Protein AF-A0A6P7GNC4-F1 (afdb_monomer_lite)

InterPro domains:
  IPR035073 At2g17340, three-helix bundle domain [G3DSA:1.20.1700.10] (17-95)
  IPR036075 Damage-control phosphatase ARMT1-like, metal-binding domain superfamily [SSF111321] (6-95)

Organism: NCBI:txid50390

Sequence (98 aa):
MTGNEKYVCPLLKNPERYNPDTLNLVENLQARNYWLPCLEQMVKKFVSKAQYLHPDDPKATEKAEVCYQDFHNLLEQLTSDPKQLNDLATPTIVTYEI

Radius of gyration: 17.39 Å; chains: 1; bounding box: 35×32×48 Å

Foldseek 3Di:
DDDPDDDFDPPDPDSVPDDPDPDDLLPDVPVLVVVLVVVLVVLVVVLVVQCVVCVPDVVSSVVSVVVSVVSVVVSVVCNVHVVVVVVVPPVPPPPPDD

Secondary structure (DSSP, 8-state):
---------TT-S-GGG-------TTT-HHHHHHHHHHHHHHHHHHHHHHHHH-TT-HHHHHHHHHHHHHHHHHHHHHHH-TTHHHHHTSTTTT----

Structure (mmCIF, N/CA/C/O backbone):
data_AF-A0A6P7GNC4-F1
#
_entry.id   AF-A0A6P7GNC4-F1
#
loop_
_atom_site.group_PDB
_atom_site.id
_atom_site.type_symbol
_atom_site.label_atom_id
_atom_site.label_alt_id
_atom_site.label_comp_id
_atom_site.label_asym_id
_atom_site.label_entity_id
_atom_site.label_seq_id
_atom_site.pdbx_PDB_ins_code
_atom_site.Cartn_x
_atom_site.Cartn_y
_atom_site.Cartn_z
_atom_site.occupancy
_atom_site.B_iso_or_equiv
_atom_site.auth_seq_id
_atom_site.auth_comp_id
_atom_site.auth_asym_id
_atom_site.auth_atom_id
_atom_site.pdbx_PDB_model_num
ATOM 1 N N . MET A 1 1 ? -22.944 -24.306 -18.015 1.00 45.47 1 MET A N 1
ATOM 2 C CA . MET A 1 1 ? -21.644 -24.533 -18.686 1.00 45.47 1 MET A CA 1
ATOM 3 C C . MET A 1 1 ? -21.709 -23.711 -19.959 1.00 45.47 1 MET A C 1
ATOM 5 O O . MET A 1 1 ? -22.514 -24.061 -20.802 1.00 45.47 1 MET A O 1
ATOM 9 N N . THR A 1 2 ? -21.225 -22.476 -20.008 1.00 42.75 2 THR A N 1
ATOM 10 C CA . THR A 1 2 ? -19.840 -21.984 -20.213 1.00 42.75 2 THR A CA 1
ATOM 11 C C . THR A 1 2 ? -19.927 -20.454 -20.036 1.00 42.75 2 THR A C 1
ATOM 13 O O . THR A 1 2 ? -20.961 -19.905 -20.388 1.00 42.75 2 THR A O 1
ATOM 16 N N . GLY A 1 3 ? -19.005 -19.641 -19.539 1.00 41.88 3 GLY A N 1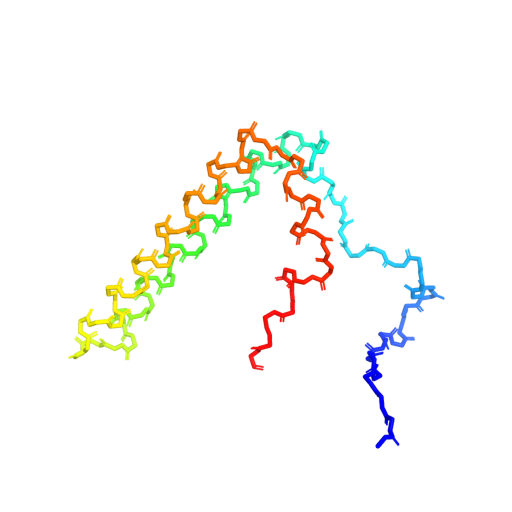
ATOM 17 C CA . GLY A 1 3 ? -17.610 -19.681 -19.117 1.00 41.88 3 GLY A CA 1
ATOM 18 C C . GLY A 1 3 ? -17.246 -18.200 -18.867 1.00 41.88 3 GLY A C 1
ATOM 19 O O . GLY A 1 3 ? -17.885 -17.324 -19.441 1.00 41.88 3 GLY A O 1
ATOM 20 N N . ASN A 1 4 ? -16.299 -17.910 -17.976 1.00 51.22 4 ASN A N 1
ATOM 21 C CA . ASN A 1 4 ? -15.841 -16.553 -17.642 1.00 51.22 4 ASN A CA 1
ATOM 22 C C . ASN A 1 4 ? -15.387 -15.760 -18.888 1.00 51.22 4 ASN A C 1
ATOM 24 O O . ASN A 1 4 ? -14.215 -15.825 -19.260 1.00 51.22 4 ASN A O 1
ATOM 28 N N . GLU A 1 5 ? -16.280 -15.016 -19.538 1.00 59.91 5 GLU A N 1
ATOM 29 C CA . GLU A 1 5 ? -15.913 -14.143 -20.653 1.00 59.91 5 GLU A CA 1
ATOM 30 C C . GLU A 1 5 ? -15.442 -12.804 -20.075 1.00 59.91 5 GLU A C 1
ATOM 32 O O . GLU A 1 5 ? -16.22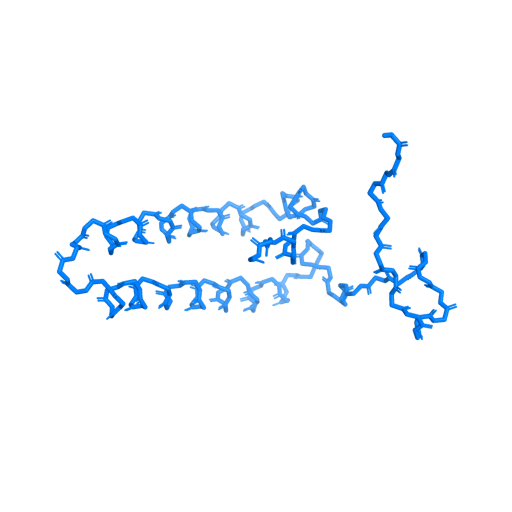9 -11.984 -19.603 1.00 59.91 5 GLU A O 1
ATOM 37 N N . LYS A 1 6 ? -14.119 -12.608 -20.031 1.00 64.62 6 LYS A N 1
ATOM 38 C CA . LYS A 1 6 ? -13.533 -11.317 -19.666 1.00 64.62 6 LYS A CA 1
ATOM 39 C C . LYS A 1 6 ? -13.925 -10.311 -20.746 1.00 64.62 6 LYS A C 1
ATOM 41 O O . LYS A 1 6 ? -13.489 -10.442 -21.887 1.00 64.62 6 LYS A O 1
ATOM 46 N N . TYR A 1 7 ? -14.725 -9.308 -20.392 1.00 74.88 7 TYR A N 1
ATOM 47 C CA . TYR A 1 7 ? -15.063 -8.220 -21.306 1.00 74.88 7 TYR A CA 1
ATOM 48 C C . TYR A 1 7 ? -13.796 -7.445 -21.670 1.00 74.88 7 TYR A C 1
ATOM 50 O O . TYR A 1 7 ? -13.224 -6.717 -20.859 1.00 74.88 7 TYR A O 1
ATOM 58 N N . VAL A 1 8 ? -13.338 -7.631 -22.904 1.00 80.94 8 VAL A N 1
ATOM 59 C CA . VAL A 1 8 ? -12.184 -6.924 -23.449 1.00 80.94 8 VAL A CA 1
ATOM 60 C C . VAL A 1 8 ? -12.624 -5.539 -23.909 1.00 80.94 8 VAL A C 1
ATOM 62 O O . VAL A 1 8 ? -13.626 -5.401 -24.609 1.00 80.94 8 VAL A O 1
ATOM 65 N N . CYS A 1 9 ? -11.864 -4.504 -23.542 1.00 81.50 9 CYS A N 1
ATOM 66 C CA . CYS A 1 9 ? -12.141 -3.144 -23.994 1.00 81.50 9 CYS A CA 1
ATOM 67 C C . CYS A 1 9 ? -12.115 -3.088 -25.538 1.00 81.50 9 CYS A C 1
ATOM 69 O O . CYS A 1 9 ? -11.056 -3.322 -26.131 1.00 81.50 9 CYS A O 1
ATOM 71 N N . PRO A 1 10 ? -13.239 -2.747 -26.205 1.00 88.25 10 PRO A N 1
ATOM 72 C CA . PRO A 1 10 ? -13.370 -2.842 -27.663 1.00 88.25 10 PRO A CA 1
ATOM 73 C C . PRO A 1 10 ? -12.494 -1.834 -28.421 1.00 8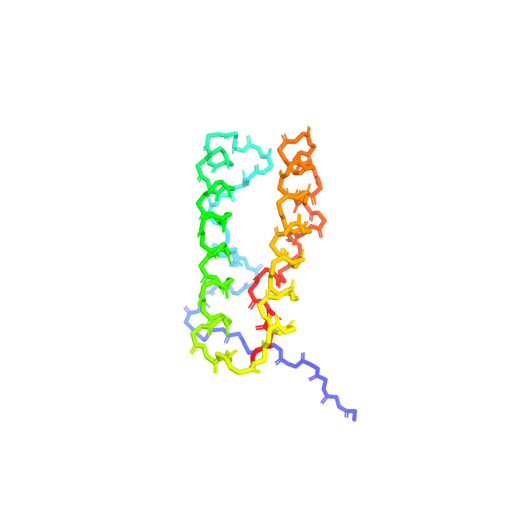8.25 10 PRO A C 1
ATOM 75 O O . PRO A 1 10 ? -12.327 -1.943 -29.631 1.00 88.25 10 PRO A O 1
ATOM 78 N N . LEU A 1 11 ? -11.931 -0.848 -27.716 1.00 90.25 11 LEU A N 1
ATOM 79 C CA . LEU A 1 11 ? -11.036 0.165 -28.277 1.00 90.25 11 LEU A CA 1
ATOM 80 C C . LEU A 1 11 ? -9.557 -0.249 -28.235 1.00 90.25 11 LEU A C 1
ATOM 82 O O . LEU A 1 11 ? -8.709 0.447 -28.797 1.00 90.25 11 LEU A O 1
ATOM 86 N N . LEU A 1 12 ? -9.217 -1.362 -27.578 1.00 86.88 12 LEU A N 1
ATOM 87 C CA . LEU A 1 12 ? -7.846 -1.859 -27.562 1.00 86.88 12 LEU A CA 1
ATOM 88 C C . LEU A 1 12 ? -7.486 -2.433 -28.931 1.00 86.88 12 LEU A C 1
ATOM 90 O O . LEU A 1 12 ? -8.030 -3.442 -29.365 1.00 86.88 12 LEU A O 1
ATOM 94 N N . LYS A 1 13 ? -6.498 -1.819 -29.586 1.00 87.44 13 LYS A N 1
ATOM 95 C CA . LYS A 1 13 ? -5.988 -2.279 -30.886 1.00 87.44 13 LYS A CA 1
ATOM 96 C C . LYS A 1 13 ? -5.486 -3.726 -30.843 1.00 87.44 13 LYS A C 1
ATOM 98 O O . LYS A 1 13 ? -5.684 -4.458 -31.801 1.00 87.44 13 LYS A O 1
ATOM 103 N N . ASN A 1 14 ? -4.810 -4.105 -29.757 1.00 85.81 14 ASN A N 1
ATOM 104 C CA . ASN A 1 14 ? -4.284 -5.451 -29.526 1.00 85.81 14 ASN A CA 1
ATOM 105 C C . ASN A 1 14 ? -4.447 -5.814 -28.039 1.00 85.81 14 ASN A C 1
ATOM 107 O O . ASN A 1 14 ? -3.528 -5.552 -27.259 1.00 85.81 14 ASN A O 1
ATOM 111 N N . PRO A 1 15 ? -5.587 -6.399 -27.639 1.00 84.00 15 PRO A N 1
ATOM 112 C CA . PRO A 1 15 ? -5.858 -6.763 -26.248 1.00 84.00 15 PRO A CA 1
ATOM 113 C C . PRO A 1 15 ? -4.808 -7.694 -25.637 1.00 84.00 15 PRO A C 1
ATOM 115 O O . PRO A 1 15 ? -4.328 -7.435 -24.543 1.00 84.00 15 PRO A O 1
ATOM 118 N N . GLU A 1 16 ? -4.368 -8.703 -26.392 1.00 83.12 16 GLU A N 1
ATOM 119 C CA . GLU A 1 16 ? -3.373 -9.701 -25.956 1.00 83.12 16 GLU A CA 1
ATOM 120 C C . GLU A 1 16 ? -1.998 -9.106 -25.619 1.00 83.12 16 GLU A C 1
ATOM 122 O O . GLU A 1 16 ? -1.176 -9.736 -24.962 1.00 83.12 16 GLU A O 1
ATOM 127 N N . ARG A 1 17 ? -1.710 -7.898 -26.114 1.00 81.62 17 ARG A N 1
ATOM 128 C CA . ARG A 1 17 ? -0.445 -7.191 -25.867 1.00 81.62 17 ARG A CA 1
ATOM 129 C C . ARG A 1 17 ? -0.619 -5.985 -24.953 1.00 81.62 17 ARG A C 1
ATOM 131 O O . ARG A 1 17 ? 0.354 -5.273 -24.714 1.00 81.62 17 ARG A O 1
ATOM 138 N N . TYR A 1 18 ? -1.841 -5.704 -24.509 1.00 81.81 18 TYR A N 1
ATOM 139 C CA . TYR A 1 18 ? -2.102 -4.569 -23.646 1.00 81.81 18 TYR A CA 1
ATOM 140 C C . TYR A 1 18 ? -1.676 -4.908 -22.220 1.00 81.81 18 TYR A C 1
ATOM 142 O O . TYR A 1 18 ? -2.274 -5.762 -21.572 1.00 81.81 18 TYR A O 1
ATOM 150 N N . ASN A 1 19 ? -0.649 -4.212 -21.741 1.00 79.75 19 ASN A N 1
ATOM 151 C CA . ASN A 1 19 ? -0.280 -4.206 -20.337 1.00 79.75 19 ASN A CA 1
ATOM 152 C C . ASN A 1 19 ? -0.665 -2.841 -19.741 1.00 79.75 19 ASN A C 1
ATOM 154 O O . ASN A 1 19 ? -0.067 -1.838 -20.144 1.00 79.75 19 ASN A O 1
ATOM 158 N N . PRO A 1 20 ? -1.661 -2.766 -18.840 1.00 79.88 20 PRO A N 1
ATOM 159 C CA . PRO A 1 20 ? -2.006 -1.512 -18.175 1.00 79.88 20 PRO A CA 1
ATOM 160 C C . PRO A 1 20 ? -0.894 -1.029 -17.231 1.00 79.88 20 PRO A C 1
ATOM 162 O O . PRO A 1 20 ? -0.798 0.174 -16.978 1.00 79.88 20 PRO A O 1
ATOM 165 N N . ASP A 1 21 ? -0.029 -1.932 -16.755 1.00 80.69 21 ASP A N 1
ATOM 166 C CA . ASP A 1 21 ? 1.079 -1.580 -15.874 1.00 80.69 21 ASP A CA 1
ATOM 167 C C . ASP A 1 21 ? 2.207 -0.918 -16.665 1.00 80.69 21 ASP A C 1
ATOM 169 O O . ASP A 1 21 ? 2.923 -1.534 -17.455 1.00 80.69 21 ASP A O 1
ATOM 173 N N . THR A 1 22 ? 2.378 0.380 -16.438 1.00 80.25 22 THR A N 1
ATOM 174 C CA . THR A 1 22 ? 3.419 1.183 -17.097 1.00 80.25 22 THR A CA 1
ATOM 175 C C . THR A 1 22 ? 4.755 1.156 -16.354 1.00 80.25 22 THR A C 1
ATOM 177 O O . THR A 1 22 ? 5.776 1.553 -16.914 1.00 80.25 22 THR A O 1
ATOM 180 N N . LEU A 1 23 ? 4.764 0.690 -15.101 1.00 82.50 23 LEU A N 1
ATOM 181 C CA . LEU A 1 23 ? 5.932 0.680 -14.225 1.00 82.50 23 LEU A CA 1
ATOM 182 C C . LEU A 1 23 ? 6.115 -0.699 -13.594 1.00 82.50 23 LEU A C 1
ATOM 184 O O . LEU A 1 23 ? 5.227 -1.200 -12.911 1.00 82.50 23 LEU A O 1
ATOM 188 N N . ASN A 1 24 ? 7.306 -1.274 -13.755 1.00 84.06 24 ASN A N 1
ATOM 189 C CA . ASN A 1 24 ? 7.694 -2.484 -13.042 1.00 84.06 24 ASN A CA 1
ATOM 190 C C . ASN A 1 24 ? 8.249 -2.116 -11.658 1.00 84.06 24 ASN A C 1
ATOM 192 O O . ASN A 1 24 ? 9.405 -1.707 -11.536 1.00 84.06 24 ASN A O 1
ATOM 196 N N . LEU A 1 25 ? 7.436 -2.259 -10.609 1.00 83.56 25 LEU A N 1
ATOM 197 C CA . LEU A 1 25 ? 7.843 -1.938 -9.234 1.00 83.56 25 LEU A CA 1
ATOM 198 C C . LEU A 1 25 ? 8.921 -2.892 -8.679 1.00 83.56 25 LEU A C 1
ATOM 200 O O . LEU A 1 25 ? 9.621 -2.530 -7.729 1.00 83.56 25 LEU A O 1
ATOM 204 N N . VAL A 1 26 ? 9.117 -4.071 -9.281 1.00 86.25 26 VAL A N 1
ATOM 205 C CA . VAL A 1 26 ? 10.179 -5.018 -8.892 1.00 86.25 26 VAL A CA 1
ATOM 206 C C . VAL A 1 26 ? 11.551 -4.493 -9.282 1.00 86.25 26 VAL A C 1
ATOM 208 O O . VAL A 1 26 ? 12.483 -4.523 -8.482 1.00 86.25 26 VAL A O 1
ATOM 211 N N . GLU A 1 27 ? 11.670 -3.960 -10.491 1.00 85.44 27 GLU A N 1
ATOM 212 C CA . GLU A 1 27 ? 12.941 -3.479 -11.039 1.00 85.44 27 GLU A CA 1
ATOM 213 C C . GLU A 1 27 ? 13.172 -1.995 -10.729 1.00 85.44 27 GLU A C 1
ATOM 215 O O . GLU A 1 27 ? 14.303 -1.565 -10.504 1.00 85.44 27 GLU A O 1
ATOM 220 N N . ASN A 1 28 ? 12.100 -1.200 -10.668 1.00 87.38 28 ASN A N 1
ATOM 221 C CA . ASN A 1 28 ? 12.183 0.241 -10.480 1.00 87.38 28 ASN A CA 1
ATOM 222 C C . ASN A 1 28 ? 12.090 0.631 -8.997 1.00 87.38 28 ASN A C 1
ATOM 224 O O . ASN A 1 28 ? 11.009 0.876 -8.455 1.00 87.38 28 ASN A O 1
ATOM 228 N N . LEU A 1 29 ? 13.254 0.741 -8.353 1.00 88.38 29 LEU A N 1
ATOM 229 C CA . LEU A 1 29 ? 13.374 1.152 -6.952 1.00 88.38 29 LEU A CA 1
ATOM 230 C C . LEU A 1 29 ? 12.765 2.538 -6.679 1.00 88.38 29 LEU A C 1
ATOM 232 O O . LEU A 1 29 ? 12.090 2.721 -5.669 1.00 88.38 29 LEU A O 1
ATOM 236 N N . GLN A 1 30 ? 12.974 3.513 -7.569 1.00 89.62 30 GLN A N 1
ATOM 237 C CA . GLN A 1 30 ? 12.458 4.871 -7.377 1.00 89.62 30 GLN A CA 1
ATOM 238 C C . GLN A 1 30 ? 10.927 4.893 -7.408 1.00 89.62 30 GLN A C 1
ATOM 240 O O . GLN A 1 30 ? 10.302 5.506 -6.544 1.00 89.62 30 GLN A O 1
ATOM 245 N N . ALA A 1 31 ? 10.326 4.196 -8.375 1.00 88.31 31 ALA A N 1
ATOM 246 C CA . ALA A 1 31 ? 8.879 4.062 -8.464 1.00 88.31 31 ALA A CA 1
ATOM 247 C C . ALA A 1 31 ? 8.318 3.346 -7.232 1.00 88.31 31 ALA A C 1
ATOM 249 O O . ALA A 1 31 ? 7.329 3.803 -6.672 1.00 88.31 31 ALA A O 1
ATOM 250 N N . ARG A 1 32 ? 8.969 2.278 -6.758 1.00 88.94 32 ARG A N 1
ATOM 251 C CA . ARG A 1 32 ? 8.547 1.557 -5.550 1.00 88.94 32 ARG A CA 1
ATOM 252 C C . ARG A 1 32 ? 8.569 2.443 -4.306 1.00 88.94 32 ARG A C 1
ATOM 254 O O . ARG A 1 32 ? 7.569 2.518 -3.599 1.00 88.94 32 ARG A O 1
ATOM 261 N N . ASN A 1 33 ? 9.668 3.164 -4.086 1.00 90.69 33 ASN A N 1
ATOM 262 C CA . ASN A 1 33 ? 9.822 4.072 -2.947 1.00 90.69 33 ASN A CA 1
ATOM 263 C C . ASN A 1 33 ? 8.826 5.238 -2.980 1.00 90.69 33 ASN A C 1
ATOM 265 O O . ASN A 1 33 ? 8.540 5.830 -1.945 1.00 90.69 33 ASN A O 1
ATOM 269 N N . TYR A 1 34 ? 8.303 5.576 -4.158 1.00 91.56 34 TYR A N 1
ATOM 270 C CA . TYR A 1 34 ? 7.238 6.558 -4.301 1.00 91.56 34 TYR A CA 1
ATOM 271 C C . TYR A 1 34 ? 5.850 5.943 -4.072 1.00 91.56 34 TYR A C 1
ATOM 273 O O . TYR A 1 34 ? 5.064 6.458 -3.279 1.00 91.56 34 TYR A O 1
ATOM 281 N N . TRP A 1 35 ? 5.545 4.837 -4.756 1.00 90.88 35 TRP A N 1
ATOM 282 C CA . TRP A 1 35 ? 4.202 4.264 -4.801 1.00 90.88 35 TRP A CA 1
ATOM 283 C C . TRP A 1 35 ? 3.811 3.516 -3.529 1.00 90.88 35 TRP A C 1
ATOM 285 O O . TRP A 1 35 ? 2.673 3.682 -3.096 1.00 90.88 35 TRP A O 1
ATOM 295 N N . LEU A 1 36 ? 4.708 2.745 -2.898 1.00 91.19 36 LEU A N 1
ATOM 296 C CA . LEU A 1 36 ? 4.347 1.975 -1.696 1.00 91.19 36 LEU A CA 1
ATOM 297 C C . LEU A 1 36 ? 3.902 2.882 -0.532 1.00 91.19 36 LEU A C 1
ATOM 299 O O . LEU A 1 36 ? 2.811 2.653 -0.008 1.00 91.19 36 LEU A O 1
ATOM 303 N N . PRO A 1 37 ? 4.620 3.971 -0.181 1.00 92.88 37 PRO A N 1
ATOM 304 C CA . PRO A 1 37 ? 4.144 4.892 0.853 1.00 92.88 37 PRO A CA 1
ATOM 305 C C . PRO A 1 37 ? 2.855 5.622 0.457 1.00 92.88 37 PRO A C 1
ATOM 307 O O . PRO A 1 37 ? 2.013 5.916 1.305 1.00 92.88 37 PRO A O 1
ATOM 310 N N . CYS A 1 38 ? 2.678 5.923 -0.834 1.00 93.25 38 CYS A N 1
ATOM 311 C CA . CYS A 1 38 ? 1.458 6.560 -1.330 1.00 93.25 38 CYS A CA 1
ATOM 312 C C . CYS A 1 38 ? 0.238 5.642 -1.145 1.00 93.25 38 CYS A C 1
ATOM 314 O O . CYS A 1 38 ? -0.807 6.082 -0.657 1.00 93.25 38 CYS A O 1
ATOM 316 N N . LEU A 1 39 ? 0.391 4.357 -1.482 1.00 92.94 39 LEU A N 1
ATOM 317 C CA . LEU A 1 39 ? -0.624 3.326 -1.267 1.00 92.94 39 LEU A CA 1
ATOM 318 C C . LEU A 1 39 ? -0.937 3.160 0.219 1.00 92.94 39 LEU A C 1
ATOM 320 O O . LEU A 1 39 ? -2.107 3.134 0.593 1.00 92.94 39 LEU A O 1
ATOM 324 N N . GLU A 1 40 ? 0.081 3.126 1.075 1.00 94.81 40 GLU A N 1
ATOM 325 C CA . GLU A 1 40 ? -0.102 3.041 2.523 1.00 94.81 40 GLU A CA 1
ATOM 326 C C . GLU A 1 40 ? -0.962 4.184 3.072 1.00 94.81 40 GLU A C 1
ATOM 328 O O . GLU A 1 40 ? -1.950 3.964 3.777 1.00 94.81 40 GLU A O 1
ATOM 333 N N . GLN A 1 41 ? -0.624 5.420 2.703 1.00 95.12 41 GLN A N 1
ATOM 334 C CA . GLN A 1 41 ? -1.371 6.602 3.128 1.00 95.12 41 GLN A CA 1
ATOM 335 C C . GLN A 1 41 ? -2.806 6.598 2.600 1.00 95.12 41 GLN A C 1
ATOM 337 O O . GLN A 1 41 ? -3.712 7.093 3.275 1.00 95.12 41 GLN A O 1
ATOM 342 N N . MET A 1 42 ? -3.030 6.061 1.399 1.00 94.88 42 MET A N 1
ATOM 343 C CA . MET A 1 42 ? -4.369 5.884 0.847 1.00 94.88 42 MET A CA 1
ATOM 344 C C . MET A 1 42 ? -5.171 4.868 1.667 1.00 94.88 42 MET A C 1
ATOM 346 O O . MET A 1 42 ? -6.288 5.186 2.074 1.00 94.88 42 MET A O 1
ATOM 350 N N . VAL A 1 43 ? -4.605 3.690 1.955 1.00 93.94 43 VAL A N 1
ATOM 351 C CA . VAL A 1 43 ? -5.284 2.628 2.717 1.00 93.94 43 VAL A CA 1
ATOM 352 C C . VAL A 1 43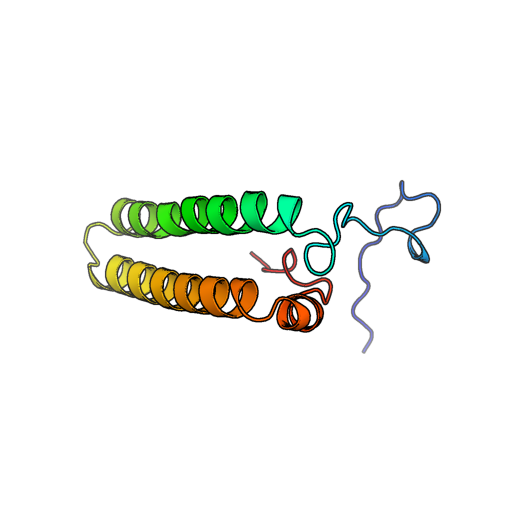 ? -5.604 3.084 4.143 1.00 93.94 43 VAL A C 1
ATOM 354 O O . VAL A 1 43 ? -6.708 2.855 4.633 1.00 93.94 43 VAL A O 1
ATOM 357 N N . LYS A 1 44 ? -4.711 3.843 4.784 1.00 95.06 44 LYS A N 1
ATOM 358 C CA . LYS A 1 44 ? -4.949 4.398 6.125 1.00 95.06 44 LYS A CA 1
ATOM 359 C C . LYS A 1 44 ? -6.234 5.231 6.225 1.00 95.06 44 LYS A C 1
ATOM 361 O O . LYS A 1 44 ? -6.886 5.243 7.267 1.00 95.06 44 LYS A O 1
ATOM 366 N N . LYS A 1 45 ? -6.651 5.902 5.143 1.00 95.81 45 LYS A N 1
ATOM 367 C CA . LYS A 1 45 ? -7.891 6.705 5.123 1.00 95.81 45 LYS A CA 1
ATOM 368 C C . LYS A 1 45 ? -9.152 5.855 5.291 1.00 95.81 45 LYS A C 1
ATOM 370 O O . LYS A 1 45 ? -10.173 6.386 5.728 1.00 95.81 45 LYS A O 1
ATOM 375 N N . PHE A 1 46 ? -9.101 4.560 4.974 1.00 95.38 46 PHE A N 1
ATOM 376 C CA . PHE A 1 46 ? -10.242 3.664 5.156 1.00 95.38 46 PHE A CA 1
ATOM 377 C C . PHE A 1 46 ? -10.552 3.408 6.631 1.00 95.38 46 PHE A C 1
ATOM 379 O O . PHE A 1 46 ? -11.721 3.240 6.960 1.00 95.38 46 PHE A O 1
ATOM 386 N N . VAL A 1 47 ? -9.563 3.495 7.526 1.00 95.25 47 VAL A N 1
ATOM 387 C CA . VAL A 1 47 ? -9.785 3.434 8.980 1.00 95.25 47 VAL A CA 1
ATOM 388 C C . VAL A 1 47 ? -10.673 4.594 9.430 1.00 95.25 47 VAL A C 1
ATOM 390 O O . VAL A 1 47 ? -11.737 4.394 10.013 1.00 95.25 47 VAL A O 1
ATOM 393 N N . SER A 1 48 ? -10.304 5.822 9.051 1.00 94.50 48 SER A N 1
ATOM 394 C CA . SER A 1 48 ? -11.113 7.010 9.342 1.00 94.50 48 SER A CA 1
ATOM 395 C C . SER A 1 48 ? -12.494 6.941 8.683 1.00 94.50 48 SER A C 1
ATOM 397 O O . SER A 1 48 ? -13.486 7.397 9.252 1.00 94.50 48 SER A O 1
ATOM 399 N N . LYS A 1 49 ? -12.583 6.358 7.480 1.00 95.69 49 LYS A N 1
ATOM 400 C CA . LYS A 1 49 ? -13.859 6.171 6.784 1.00 95.69 49 LYS A CA 1
ATOM 401 C C . LYS A 1 49 ? -14.757 5.156 7.494 1.00 95.69 49 LYS A C 1
ATOM 403 O O . LYS A 1 49 ? -15.955 5.410 7.580 1.00 95.69 49 LYS A O 1
ATOM 408 N N . ALA A 1 50 ? -14.201 4.061 8.009 1.00 94.81 50 ALA A N 1
ATOM 409 C CA . ALA A 1 50 ? -14.937 3.057 8.771 1.00 94.81 50 ALA A CA 1
ATOM 410 C C . ALA A 1 50 ? -15.551 3.673 10.034 1.00 94.81 50 ALA A C 1
ATOM 412 O O . ALA A 1 50 ? -16.755 3.541 10.243 1.00 94.81 50 ALA A O 1
ATOM 413 N N . GLN A 1 51 ? -14.767 4.450 10.789 1.00 94.12 51 GLN A N 1
ATOM 414 C CA . GLN A 1 51 ? -15.254 5.179 11.962 1.00 94.12 51 GLN A CA 1
ATOM 415 C C . GLN A 1 51 ? -16.380 6.162 11.615 1.00 94.12 51 GLN A C 1
ATOM 417 O O . GLN A 1 51 ? -17.374 6.254 12.329 1.00 94.12 51 GLN A O 1
ATOM 422 N N . TYR A 1 52 ? -16.240 6.897 10.507 1.00 95.56 52 TYR A N 1
ATOM 423 C CA . TYR A 1 52 ? -17.253 7.857 10.067 1.00 95.56 52 TYR A CA 1
ATOM 424 C C . TYR A 1 52 ? -18.569 7.187 9.644 1.00 95.56 52 TYR A C 1
ATOM 426 O O . TYR A 1 52 ? -19.642 7.716 9.920 1.00 95.56 52 TYR A O 1
ATOM 434 N N . LEU A 1 53 ? -18.496 6.053 8.941 1.00 95.50 53 LEU A N 1
ATOM 435 C CA . LEU A 1 53 ? -19.679 5.335 8.455 1.00 95.50 53 LEU A CA 1
ATOM 436 C C . LEU A 1 53 ? -20.375 4.521 9.553 1.00 95.50 53 LEU A C 1
ATOM 438 O O . LEU A 1 53 ? -21.584 4.313 9.472 1.00 95.50 53 LEU A O 1
ATOM 442 N N . HIS A 1 54 ? -19.628 4.075 10.565 1.00 93.56 54 HIS A N 1
ATOM 443 C CA . HIS A 1 54 ? -20.116 3.215 11.642 1.00 93.56 54 HIS A CA 1
ATOM 444 C C . HIS A 1 54 ? -19.747 3.773 13.031 1.00 93.56 54 HIS A C 1
ATOM 446 O O . HIS A 1 54 ? -19.022 3.119 13.781 1.00 93.56 54 HIS A O 1
ATOM 452 N N . PRO A 1 55 ? -20.240 4.970 13.409 1.00 91.75 55 PRO A N 1
ATOM 453 C CA . PRO A 1 55 ? -19.859 5.617 14.667 1.00 91.75 55 PRO A CA 1
ATOM 454 C C . PRO A 1 55 ? -20.300 4.838 15.918 1.00 91.75 55 PRO A C 1
ATOM 456 O O . PRO A 1 55 ? -19.632 4.915 16.947 1.00 91.75 55 PRO A O 1
ATOM 459 N N . ASP A 1 56 ? -21.388 4.069 15.822 1.00 94.94 56 ASP A N 1
ATOM 460 C CA . ASP A 1 56 ? -21.944 3.283 16.932 1.00 94.94 56 ASP A CA 1
ATOM 461 C C . ASP A 1 56 ? -21.364 1.858 17.026 1.00 94.94 56 ASP A C 1
ATOM 463 O O . ASP A 1 56 ? -21.638 1.145 17.993 1.00 94.94 56 ASP A O 1
ATOM 467 N N . ASP A 1 57 ? -20.568 1.426 16.039 1.00 93.50 57 ASP A N 1
ATOM 468 C CA . ASP A 1 57 ? -19.924 0.110 16.030 1.00 93.50 57 ASP A CA 1
ATOM 469 C C . ASP A 1 57 ? -18.394 0.245 16.116 1.00 93.50 57 ASP A C 1
ATOM 471 O O . ASP A 1 57 ? -17.703 0.313 15.092 1.00 93.50 57 ASP A O 1
ATOM 475 N N . PRO A 1 58 ? -17.817 0.232 17.332 1.00 92.00 58 PRO A N 1
ATOM 476 C CA . PRO A 1 58 ? -16.369 0.317 17.500 1.00 92.00 58 PRO A CA 1
ATOM 477 C C . PRO A 1 58 ? -15.620 -0.860 16.853 1.00 92.00 58 PRO A C 1
ATOM 479 O O . PRO A 1 58 ? -14.455 -0.701 16.488 1.00 92.00 58 PRO A O 1
ATOM 482 N N . LYS A 1 59 ? -16.273 -2.014 16.636 1.00 94.62 59 LYS A N 1
ATOM 483 C CA . LYS A 1 59 ? -15.639 -3.175 15.990 1.00 94.62 59 LYS A CA 1
ATOM 484 C C . LYS A 1 59 ? -15.360 -2.932 14.510 1.00 94.62 59 LYS A C 1
ATOM 486 O O . LYS A 1 59 ? -14.452 -3.551 13.959 1.00 94.62 59 LYS A O 1
ATOM 491 N N . ALA A 1 60 ? -16.128 -2.063 13.851 1.00 92.31 60 ALA A N 1
ATOM 492 C CA . ALA A 1 60 ? -15.892 -1.707 12.454 1.00 92.31 60 ALA A CA 1
ATOM 493 C C . ALA A 1 60 ? -14.560 -0.959 12.292 1.00 92.31 60 ALA A C 1
ATOM 495 O O . ALA A 1 60 ? -13.774 -1.279 11.400 1.00 92.31 60 ALA A O 1
ATOM 496 N N . THR A 1 61 ? -14.285 -0.017 13.198 1.00 94.38 61 THR A N 1
ATOM 497 C CA . THR A 1 61 ? -13.014 0.719 13.248 1.00 94.38 61 THR A CA 1
ATOM 498 C C . THR A 1 61 ? -11.857 -0.214 13.606 1.00 94.38 61 THR A C 1
ATOM 500 O O . THR A 1 61 ? -10.880 -0.260 12.868 1.00 94.38 61 THR A O 1
ATOM 503 N N . GLU A 1 62 ? -12.013 -1.055 14.637 1.00 95.88 62 GLU A N 1
ATOM 504 C CA . GLU A 1 62 ? -10.994 -2.038 15.043 1.00 95.88 62 GLU A CA 1
ATOM 505 C C . GLU A 1 62 ? -10.597 -2.976 13.891 1.00 95.88 62 GLU A C 1
ATOM 507 O O . GLU A 1 62 ? -9.413 -3.185 13.632 1.00 95.88 62 GLU A O 1
ATOM 512 N N . LYS A 1 63 ? -11.576 -3.501 13.142 1.00 95.50 63 LYS A N 1
ATOM 513 C CA . LYS A 1 63 ? -11.305 -4.332 11.960 1.00 95.50 63 LYS A CA 1
ATOM 514 C C . LYS A 1 63 ? -10.539 -3.574 10.883 1.00 95.50 63 LYS A C 1
ATOM 516 O O . LYS A 1 63 ? -9.624 -4.138 10.291 1.00 95.50 63 LYS A O 1
ATOM 521 N N . ALA A 1 64 ? -10.902 -2.319 10.621 1.00 95.25 64 ALA A N 1
ATOM 522 C CA . ALA A 1 64 ? -10.187 -1.499 9.651 1.00 95.25 64 ALA A CA 1
ATOM 523 C C . ALA A 1 64 ? -8.742 -1.225 10.102 1.00 95.25 64 ALA A C 1
ATOM 525 O O . ALA A 1 64 ? -7.834 -1.261 9.273 1.00 95.25 64 ALA A O 1
ATOM 526 N N . GLU A 1 65 ? -8.518 -1.013 11.403 1.00 96.44 65 GLU A N 1
ATOM 527 C CA . GLU A 1 65 ? -7.185 -0.894 11.999 1.00 96.44 65 GLU A CA 1
ATOM 528 C C . GLU A 1 65 ? -6.358 -2.166 11.780 1.00 96.44 65 GLU A C 1
ATOM 530 O O . GLU A 1 65 ? -5.226 -2.077 11.309 1.00 96.44 65 GLU A O 1
ATOM 535 N N . VAL A 1 66 ? -6.924 -3.344 12.069 1.00 96.94 66 VAL A N 1
ATOM 536 C CA . VAL A 1 66 ? -6.256 -4.640 11.856 1.00 96.94 66 VAL A CA 1
ATOM 537 C C . VAL A 1 66 ? -5.898 -4.824 10.382 1.00 96.94 66 VAL A C 1
ATOM 539 O O . VAL A 1 66 ? -4.743 -5.101 10.070 1.00 96.94 66 VAL A O 1
ATOM 542 N N . CYS A 1 67 ? -6.835 -4.570 9.462 1.00 94.62 67 CYS A N 1
ATOM 543 C CA . CYS A 1 67 ? -6.558 -4.638 8.026 1.00 94.62 67 CYS A CA 1
ATOM 544 C C . CYS A 1 67 ? -5.444 -3.671 7.594 1.00 94.62 67 CYS A C 1
ATOM 546 O O . CYS A 1 67 ? -4.628 -4.016 6.742 1.00 94.62 67 CYS A O 1
ATOM 548 N N . TYR A 1 68 ? -5.391 -2.466 8.170 1.00 95.81 68 TYR A N 1
ATOM 549 C CA . TYR A 1 68 ? -4.306 -1.524 7.902 1.00 95.81 68 TYR A CA 1
ATOM 550 C C . TYR A 1 68 ? -2.957 -2.037 8.426 1.00 95.81 68 TYR A C 1
ATOM 552 O O . TYR A 1 68 ? -1.961 -1.912 7.718 1.00 95.81 68 TYR A O 1
ATOM 560 N N . GLN A 1 69 ? -2.912 -2.643 9.617 1.00 97.00 69 GLN A N 1
ATOM 561 C CA . GLN A 1 69 ? -1.683 -3.240 10.158 1.00 9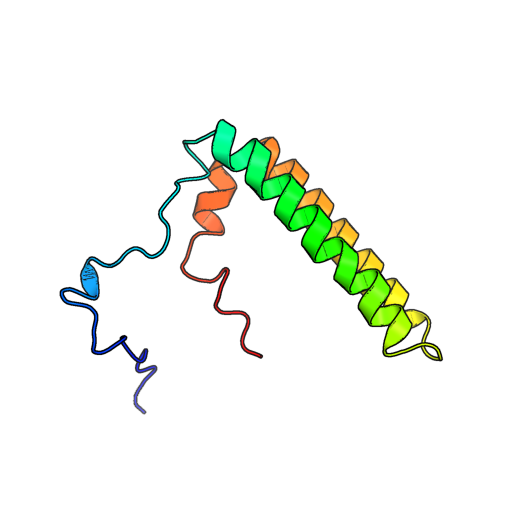7.00 69 GLN A CA 1
ATOM 562 C C . GLN A 1 69 ? -1.189 -4.409 9.299 1.00 97.00 69 GLN A C 1
ATOM 564 O O . GLN A 1 69 ? -0.007 -4.470 8.969 1.00 97.00 69 GLN A O 1
ATOM 569 N N . ASP A 1 70 ? -2.089 -5.294 8.868 1.00 95.12 70 ASP A N 1
ATOM 570 C CA . ASP A 1 70 ? -1.745 -6.398 7.967 1.00 95.12 70 ASP A CA 1
ATOM 571 C C . ASP A 1 70 ? -1.187 -5.876 6.634 1.00 95.12 70 ASP A C 1
ATOM 573 O O . ASP A 1 70 ? -0.185 -6.383 6.126 1.00 95.12 70 ASP A O 1
ATOM 577 N N . PHE A 1 71 ? -1.790 -4.813 6.092 1.00 93.75 71 PHE A N 1
ATOM 578 C CA . PHE A 1 71 ? -1.306 -4.160 4.879 1.00 93.75 71 PHE A CA 1
ATOM 579 C C . PHE A 1 71 ? 0.058 -3.485 5.076 1.00 93.75 71 PHE A C 1
ATOM 581 O O . PHE A 1 71 ? 0.922 -3.593 4.209 1.00 93.75 71 PHE A O 1
ATOM 588 N N . HIS A 1 72 ? 0.281 -2.822 6.211 1.00 94.81 72 HIS A N 1
ATOM 589 C CA . HIS A 1 72 ? 1.574 -2.227 6.550 1.00 94.81 72 HIS A CA 1
ATOM 590 C C . HIS A 1 72 ? 2.678 -3.292 6.602 1.00 94.81 72 HIS A C 1
ATOM 592 O O . HIS A 1 72 ? 3.694 -3.156 5.921 1.00 94.81 72 HIS A O 1
ATOM 598 N N . ASN A 1 73 ? 2.435 -4.400 7.308 1.00 93.56 73 ASN A N 1
ATOM 599 C CA . ASN A 1 73 ? 3.371 -5.524 7.386 1.00 93.56 73 ASN A CA 1
ATOM 600 C C . ASN A 1 73 ? 3.682 -6.104 5.996 1.00 93.56 73 ASN A C 1
ATOM 602 O O . ASN A 1 73 ? 4.831 -6.432 5.696 1.00 93.56 73 ASN A O 1
ATOM 606 N N . LEU A 1 74 ? 2.675 -6.197 5.121 1.00 91.62 74 LEU A N 1
ATOM 607 C CA . LEU A 1 74 ? 2.873 -6.603 3.730 1.00 91.62 74 LEU A CA 1
ATOM 608 C C . LEU A 1 74 ? 3.784 -5.618 2.980 1.00 91.62 74 LEU A C 1
ATOM 610 O O . LEU A 1 74 ? 4.695 -6.042 2.273 1.00 91.62 74 LEU A O 1
ATOM 614 N N . LEU A 1 75 ? 3.593 -4.307 3.137 1.00 92.19 75 LEU A N 1
ATOM 615 C CA . LEU A 1 75 ? 4.454 -3.309 2.495 1.00 92.19 75 LEU A CA 1
ATOM 616 C C . LEU A 1 75 ? 5.905 -3.371 2.989 1.00 92.19 75 LEU A C 1
ATOM 618 O O . LEU A 1 75 ? 6.826 -3.209 2.182 1.00 92.19 75 LEU A O 1
ATOM 622 N N . GLU A 1 76 ? 6.132 -3.639 4.276 1.00 92.12 76 GLU A N 1
ATOM 623 C CA . GLU A 1 76 ? 7.479 -3.849 4.821 1.00 92.12 76 GLU A CA 1
ATOM 624 C C . GLU A 1 76 ? 8.157 -5.081 4.200 1.00 92.12 76 GLU A C 1
ATOM 626 O O . GLU A 1 76 ? 9.336 -5.029 3.819 1.00 92.12 76 GLU A O 1
ATOM 631 N N . GLN A 1 77 ? 7.399 -6.167 4.013 1.00 90.44 77 GLN A N 1
ATOM 632 C CA . GLN A 1 77 ? 7.874 -7.365 3.316 1.00 90.44 77 GLN A CA 1
ATOM 633 C C . GLN A 1 77 ? 8.224 -7.059 1.856 1.00 90.44 77 GLN A C 1
ATOM 635 O O . GLN A 1 77 ? 9.317 -7.402 1.413 1.00 90.44 77 GLN A O 1
ATOM 640 N N . LEU A 1 78 ? 7.366 -6.334 1.132 1.00 87.44 78 LEU A N 1
ATOM 641 C CA . LEU A 1 78 ? 7.589 -5.966 -0.276 1.00 87.44 78 LEU A CA 1
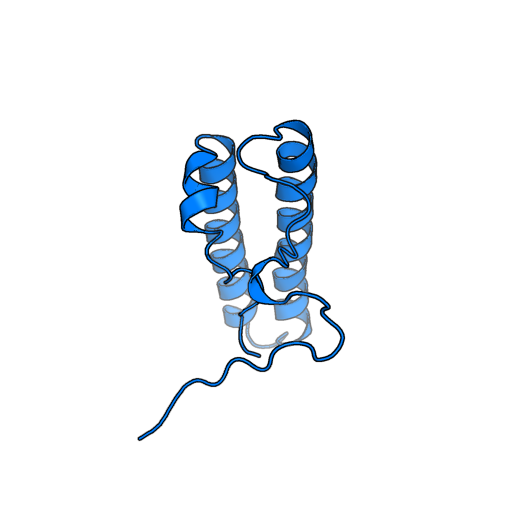ATOM 642 C C . LEU A 1 78 ? 8.737 -4.971 -0.471 1.00 87.44 78 LEU A C 1
ATOM 644 O O . LEU A 1 78 ? 9.382 -4.943 -1.523 1.00 87.44 78 LEU A O 1
ATOM 648 N N . THR A 1 79 ? 9.002 -4.142 0.535 1.00 87.31 79 THR A N 1
ATOM 649 C CA . THR A 1 79 ? 10.156 -3.240 0.540 1.00 87.31 79 THR A CA 1
ATOM 650 C C . THR A 1 79 ? 11.453 -4.032 0.711 1.00 87.31 79 THR A C 1
ATOM 652 O O . THR A 1 79 ? 12.437 -3.740 0.029 1.00 87.31 79 THR A O 1
ATOM 655 N N . SER A 1 80 ? 11.436 -5.056 1.571 1.00 88.19 80 SER A N 1
ATOM 656 C CA . SER A 1 80 ? 12.588 -5.921 1.860 1.00 88.19 80 SER A CA 1
ATOM 657 C C . SER A 1 80 ? 12.876 -6.936 0.750 1.00 88.19 80 SER A C 1
ATOM 659 O O . SER A 1 80 ? 14.033 -7.139 0.383 1.00 88.19 80 SER A O 1
ATOM 661 N N . ASP A 1 81 ? 11.835 -7.552 0.191 1.00 89.44 81 ASP A N 1
ATOM 662 C CA . ASP A 1 81 ? 11.913 -8.511 -0.907 1.00 89.44 81 ASP A CA 1
ATOM 663 C C . ASP A 1 81 ? 10.903 -8.158 -2.013 1.00 89.44 81 ASP A C 1
ATOM 665 O O . ASP A 1 81 ? 9.764 -8.634 -2.033 1.00 89.44 81 ASP A O 1
ATOM 669 N N . PRO A 1 82 ? 11.314 -7.339 -2.993 1.00 83.88 82 PRO A N 1
ATOM 670 C CA . PRO A 1 82 ? 10.419 -6.895 -4.050 1.00 83.88 82 PRO A CA 1
ATOM 671 C C . PRO A 1 82 ? 10.021 -7.991 -5.030 1.00 83.88 82 PRO A C 1
ATOM 673 O O . PRO A 1 82 ? 9.137 -7.756 -5.846 1.00 83.88 82 PRO A O 1
ATOM 676 N N . LYS A 1 83 ? 10.641 -9.177 -4.999 1.00 83.62 83 LYS A N 1
ATOM 677 C CA . LYS A 1 83 ? 10.242 -10.273 -5.894 1.00 83.62 83 LYS A CA 1
ATOM 678 C C . LYS A 1 83 ? 8.842 -10.786 -5.572 1.00 83.62 83 LYS A C 1
ATOM 680 O O . LYS A 1 83 ? 8.160 -11.232 -6.488 1.00 83.62 83 LYS A O 1
ATOM 685 N N . GLN A 1 84 ? 8.399 -10.633 -4.325 1.00 81.56 84 GLN A N 1
ATOM 686 C CA . GLN A 1 84 ? 7.047 -10.985 -3.885 1.00 81.56 84 GLN A CA 1
ATOM 687 C C . GLN A 1 84 ? 5.964 -10.139 -4.575 1.00 81.56 84 GLN A C 1
ATOM 689 O O . GLN A 1 84 ? 4.822 -10.575 -4.691 1.00 81.56 84 GLN A O 1
ATOM 694 N N . LEU A 1 85 ? 6.310 -8.965 -5.126 1.00 73.00 85 LEU A N 1
ATOM 695 C CA . LEU A 1 85 ? 5.383 -8.199 -5.966 1.00 73.00 85 LEU A CA 1
ATOM 696 C C . LEU A 1 85 ? 5.001 -8.955 -7.242 1.00 73.00 85 LEU A C 1
ATOM 698 O O . LEU A 1 85 ? 3.896 -8.747 -7.718 1.00 73.00 85 LEU A O 1
ATOM 702 N N . ASN A 1 86 ? 5.856 -9.827 -7.792 1.00 66.69 86 ASN A N 1
ATOM 703 C CA . ASN A 1 86 ? 5.494 -10.613 -8.979 1.00 66.69 86 ASN A CA 1
ATOM 704 C C . ASN A 1 86 ? 4.372 -11.615 -8.681 1.00 66.69 86 ASN A C 1
ATOM 706 O O . ASN A 1 86 ? 3.521 -11.843 -9.537 1.00 66.69 86 ASN A O 1
ATOM 710 N N . ASP A 1 87 ? 4.343 -12.167 -7.466 1.00 61.09 87 ASP A N 1
ATOM 711 C CA . ASP A 1 87 ? 3.286 -13.083 -7.028 1.00 61.09 87 ASP A CA 1
ATOM 712 C C . ASP A 1 87 ? 1.959 -12.327 -6.819 1.00 61.09 87 ASP A C 1
ATOM 714 O O . ASP A 1 87 ? 0.877 -12.851 -7.095 1.00 61.09 87 ASP A O 1
ATOM 718 N N . LEU A 1 88 ? 2.045 -11.053 -6.415 1.00 57.91 88 LEU A N 1
ATOM 719 C CA . LEU A 1 88 ? 0.906 -10.138 -6.265 1.00 57.91 88 LEU A CA 1
ATOM 720 C C . LEU A 1 88 ? 0.448 -9.502 -7.592 1.00 57.91 88 LEU A C 1
ATOM 722 O O . LEU A 1 88 ? -0.714 -9.121 -7.711 1.00 57.91 88 LEU A O 1
ATOM 726 N N . ALA A 1 89 ? 1.343 -9.398 -8.580 1.00 50.81 89 ALA A N 1
ATOM 727 C CA . ALA A 1 89 ? 1.135 -8.783 -9.895 1.00 50.81 89 ALA A CA 1
ATOM 728 C C . ALA A 1 89 ? 0.560 -9.751 -10.945 1.00 50.81 89 ALA A C 1
ATOM 730 O O . ALA A 1 89 ? 0.597 -9.481 -12.147 1.00 50.81 89 ALA A O 1
ATOM 731 N N . THR A 1 90 ? -0.044 -10.863 -10.518 1.00 45.84 90 THR A N 1
ATOM 732 C CA . THR A 1 90 ? -1.140 -11.413 -11.326 1.00 45.84 90 THR A CA 1
ATOM 733 C C . THR A 1 90 ? -2.232 -10.334 -11.432 1.00 45.84 90 THR A C 1
ATOM 735 O O . THR A 1 90 ? -2.351 -9.533 -10.506 1.00 45.84 90 THR A O 1
ATOM 738 N N . PRO A 1 91 ? -2.977 -10.233 -12.552 1.00 47.25 91 PRO A N 1
ATOM 739 C CA . PRO A 1 91 ? -3.852 -9.099 -12.898 1.00 47.25 91 PRO A CA 1
ATOM 740 C C . PRO A 1 91 ? -5.077 -8.975 -11.970 1.00 47.25 91 PRO A C 1
ATOM 742 O O . PRO A 1 91 ? -6.218 -9.149 -12.392 1.00 47.25 91 PRO A O 1
ATOM 745 N N . THR A 1 92 ? -4.816 -8.686 -10.699 1.00 43.59 92 THR A N 1
ATOM 746 C CA . THR A 1 92 ? -5.697 -8.919 -9.553 1.00 43.59 92 THR A CA 1
ATOM 747 C C . THR A 1 92 ? -5.741 -7.702 -8.628 1.00 43.59 92 THR A C 1
ATOM 749 O O . THR A 1 92 ? -6.740 -7.500 -7.946 1.00 43.59 92 THR A O 1
ATOM 752 N N . ILE A 1 93 ? -4.738 -6.806 -8.643 1.00 44.50 93 ILE A N 1
ATOM 753 C CA . ILE A 1 93 ? -4.757 -5.601 -7.781 1.00 44.50 93 ILE A CA 1
ATOM 754 C C . ILE A 1 93 ? -5.974 -4.694 -8.096 1.00 44.50 93 ILE A C 1
ATOM 756 O O . ILE A 1 93 ? -6.402 -3.911 -7.255 1.00 44.50 93 ILE A O 1
ATOM 760 N N . VAL A 1 94 ? -6.589 -4.850 -9.278 1.00 40.19 94 VAL A N 1
ATOM 761 C CA . VAL A 1 94 ? -7.803 -4.128 -9.714 1.00 40.19 94 VAL A CA 1
ATOM 762 C C . VAL A 1 94 ? -9.040 -5.041 -9.820 1.00 40.19 94 VAL A C 1
ATOM 764 O O . VAL A 1 94 ? -10.083 -4.608 -10.293 1.00 40.19 94 VAL A O 1
ATOM 767 N N . THR A 1 95 ? -8.980 -6.300 -9.377 1.00 38.28 95 THR A N 1
ATOM 768 C CA . THR A 1 95 ? -10.155 -7.197 -9.365 1.00 38.28 95 THR A CA 1
ATOM 769 C C . THR A 1 95 ? -10.734 -7.384 -7.967 1.00 38.28 95 THR A C 1
ATOM 771 O O . THR A 1 95 ? -11.344 -8.417 -7.701 1.00 38.28 95 THR A O 1
ATOM 774 N N . TYR A 1 96 ? -10.566 -6.410 -7.064 1.00 35.78 96 TYR A N 1
ATOM 775 C CA . TYR A 1 96 ? -11.485 -6.304 -5.932 1.00 35.78 96 TYR A CA 1
ATOM 776 C C . TYR A 1 96 ? -12.869 -5.995 -6.511 1.00 35.78 96 TYR A C 1
ATOM 778 O O . TYR A 1 96 ? -13.195 -4.843 -6.791 1.00 35.78 96 TYR A O 1
ATOM 786 N N . GLU A 1 97 ? -13.625 -7.060 -6.780 1.00 33.41 97 GLU A N 1
ATOM 787 C CA . GLU A 1 97 ? -15.047 -7.005 -7.086 1.00 33.41 97 GLU A CA 1
ATOM 788 C C . GLU A 1 97 ? -15.743 -6.270 -5.936 1.00 33.41 97 GLU A C 1
ATOM 790 O O . GLU A 1 97 ? -15.752 -6.736 -4.793 1.00 33.41 97 GLU A O 1
ATOM 795 N N . ILE A 1 98 ? -16.256 -5.080 -6.253 1.00 35.50 98 ILE A N 1
ATOM 796 C CA . ILE A 1 98 ? -17.311 -4.397 -5.502 1.00 35.50 98 ILE A CA 1
ATOM 797 C C . ILE A 1 98 ? -18.635 -4.809 -6.136 1.00 35.50 98 ILE A C 1
ATOM 799 O O . ILE A 1 98 ? -18.703 -4.771 -7.388 1.00 35.50 98 ILE A O 1
#

pLDDT: mean 81.68, std 17.94, range [33.41, 97.0]